Protein AF-A0A4P9XHI3-F1 (afdb_monomer_lite)

Foldseek 3Di:
DDQDPVNVVVVVVVVVVQLVVLVVDAPGPPVVDDPPPPDDDPVPDFDWDWDWDDDDPDIDIDIDGD

Secondary structure (DSSP, 8-state):
-PPPHHHHHHHHHHHHHHHHHHHHSTT-SS--------S---S---SEEEEEEE-SS-EEEEEEE-

InterPro domains:
  IPR001312 Hexokinase [PS51748] (1-66)
  IPR001312 Hexokinase [PTHR19443] (1-66)
  IPR022672 Hexokinase, N-terminal [PF00349] (1-66)
  IPR043129 ATPase, nucleotide binding domain [SSF53067] (1-66)

Organism: NCBI:txid78915

Structure (mmCIF, N/CA/C/O backbone):
data_AF-A0A4P9XHI3-F1
#
_entry.id   AF-A0A4P9XHI3-F1
#
loop_
_atom_site.group_PDB
_atom_site.id
_atom_site.type_symbol
_atom_site.label_atom_id
_atom_site.label_alt_id
_atom_site.label_comp_id
_atom_site.label_asym_id
_atom_site.label_entity_id
_atom_site.label_seq_id
_atom_site.pdbx_PDB_ins_code
_atom_site.Cartn_x
_atom_site.Cartn_y
_atom_site.Cartn_z
_atom_site.occupancy
_atom_site.B_iso_or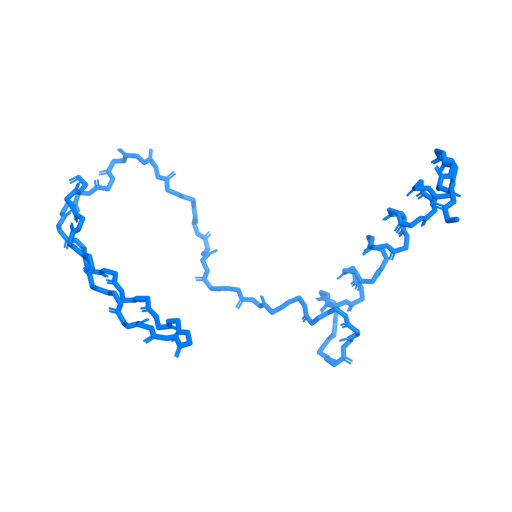_equiv
_atom_site.auth_seq_id
_atom_site.auth_comp_id
_atom_site.auth_asym_id
_atom_site.auth_atom_id
_atom_site.pdbx_PDB_model_num
ATOM 1 N N . PHE A 1 1 ? 29.801 -1.208 -7.314 1.00 78.62 1 PHE A N 1
ATOM 2 C CA . PHE A 1 1 ? 28.357 -0.899 -7.304 1.00 78.62 1 PHE A CA 1
ATOM 3 C C . PHE A 1 1 ? 28.124 0.583 -7.007 1.00 78.62 1 PHE A C 1
ATOM 5 O O . PHE A 1 1 ? 27.509 0.919 -6.006 1.00 78.62 1 PHE A O 1
ATOM 12 N N . THR A 1 2 ? 28.621 1.485 -7.859 1.00 91.75 2 THR A N 1
ATOM 13 C CA . THR A 1 2 ? 28.422 2.932 -7.667 1.00 91.75 2 THR A CA 1
ATOM 14 C C . THR A 1 2 ? 27.273 3.392 -8.551 1.00 91.75 2 THR A C 1
ATOM 16 O O . THR A 1 2 ? 27.331 3.205 -9.765 1.00 91.75 2 THR A O 1
ATOM 19 N N . LEU A 1 3 ? 26.232 3.967 -7.950 1.00 94.19 3 LEU A N 1
ATOM 20 C CA . LEU A 1 3 ? 25.095 4.526 -8.675 1.00 94.19 3 LEU A CA 1
ATOM 21 C C . LEU A 1 3 ? 25.318 6.025 -8.886 1.00 94.19 3 LEU A C 1
ATOM 23 O O . LEU A 1 3 ? 25.452 6.776 -7.924 1.00 94.19 3 LEU A O 1
ATOM 27 N N . THR A 1 4 ? 25.362 6.461 -10.143 1.00 97.94 4 THR A N 1
ATOM 28 C CA . THR A 1 4 ? 25.430 7.889 -10.472 1.00 97.94 4 THR A CA 1
ATOM 29 C C . THR A 1 4 ? 24.048 8.527 -10.376 1.00 97.94 4 THR A C 1
ATOM 31 O O . THR A 1 4 ? 23.026 7.853 -10.522 1.00 97.94 4 THR A O 1
ATOM 34 N N . THR A 1 5 ? 24.002 9.847 -10.208 1.00 97.75 5 THR A N 1
ATOM 35 C CA . THR A 1 5 ? 22.748 10.616 -10.237 1.00 97.75 5 THR A CA 1
ATOM 36 C C . THR A 1 5 ? 21.948 10.365 -11.517 1.00 97.75 5 THR A C 1
ATOM 38 O O . THR A 1 5 ? 20.729 10.215 -11.468 1.00 97.75 5 THR A O 1
ATOM 41 N N . ASP A 1 6 ? 22.619 10.255 -12.665 1.00 97.69 6 ASP A N 1
ATOM 42 C CA . ASP A 1 6 ? 21.952 9.957 -13.936 1.00 97.69 6 ASP A CA 1
ATOM 43 C C . ASP A 1 6 ? 21.422 8.522 -13.994 1.00 97.69 6 ASP A C 1
ATOM 45 O O . ASP A 1 6 ? 20.337 8.285 -14.526 1.00 97.69 6 ASP A O 1
ATOM 49 N N . GLY A 1 7 ? 22.142 7.567 -13.401 1.00 97.75 7 GLY A N 1
ATOM 50 C CA . 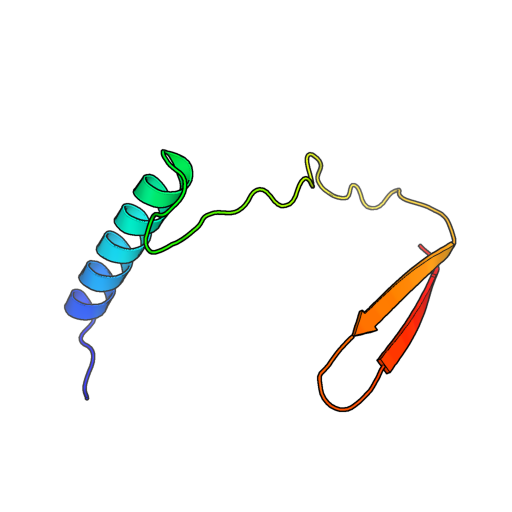GLY A 1 7 ? 21.643 6.207 -13.209 1.00 97.75 7 GLY A CA 1
ATOM 51 C C . GLY A 1 7 ? 20.375 6.181 -12.353 1.00 97.75 7 GLY A C 1
ATOM 52 O O . GLY A 1 7 ? 19.402 5.520 -12.715 1.00 97.75 7 GLY A O 1
ATOM 53 N N . LEU A 1 8 ? 20.344 6.962 -11.270 1.00 98.00 8 LEU A N 1
ATOM 54 C CA . LEU A 1 8 ? 19.175 7.072 -10.395 1.00 98.00 8 LEU A CA 1
ATOM 55 C C . LEU A 1 8 ? 17.967 7.688 -11.118 1.00 98.00 8 LEU A C 1
ATOM 57 O O . LEU A 1 8 ? 16.858 7.168 -11.006 1.00 98.00 8 LEU A O 1
ATOM 61 N N . LYS A 1 9 ? 18.170 8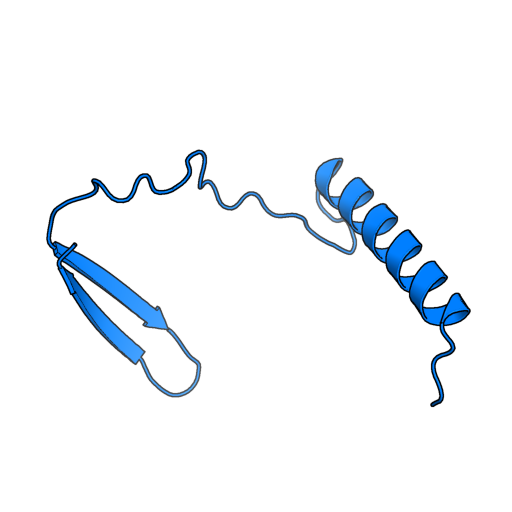.747 -11.913 1.00 98.44 9 LYS A N 1
ATOM 62 C CA . LYS A 1 9 ? 17.097 9.358 -12.722 1.00 98.44 9 LYS A CA 1
ATOM 63 C C . LYS A 1 9 ? 16.498 8.369 -13.725 1.00 98.44 9 LYS A C 1
ATOM 65 O O . LYS A 1 9 ? 15.279 8.327 -13.885 1.00 98.44 9 LYS A O 1
ATOM 70 N N . LYS A 1 10 ? 17.337 7.553 -14.375 1.00 98.12 10 LYS A N 1
ATOM 71 C CA . LYS A 1 10 ? 16.882 6.505 -15.304 1.00 98.12 10 LYS A CA 1
ATOM 72 C C . LYS A 1 10 ? 16.065 5.431 -14.589 1.00 98.12 10 LYS A C 1
ATOM 74 O O . LYS A 1 10 ? 15.007 5.055 -15.083 1.00 98.12 10 LYS A O 1
ATOM 79 N N . LEU A 1 11 ? 16.519 4.981 -13.418 1.00 97.69 11 LEU A N 1
ATOM 80 C CA . LEU A 1 11 ? 15.787 4.012 -12.602 1.00 97.69 11 LEU A CA 1
ATOM 81 C C . LEU A 1 11 ? 14.425 4.561 -12.162 1.00 97.69 11 LEU A C 1
ATOM 83 O O . LEU A 1 11 ? 13.421 3.867 -12.273 1.00 97.69 11 LEU A O 1
ATOM 87 N N . HIS A 1 12 ? 14.383 5.815 -11.714 1.00 97.88 12 HIS A N 1
ATOM 88 C CA . HIS A 1 12 ? 13.146 6.487 -11.326 1.00 97.88 12 HIS A CA 1
ATOM 89 C C . HIS A 1 12 ? 12.139 6.554 -12.485 1.00 97.88 12 HIS A C 1
ATOM 91 O O . HIS A 1 12 ? 10.976 6.192 -12.316 1.00 97.88 12 HIS A O 1
ATOM 97 N N . ALA A 1 13 ? 12.589 6.948 -13.681 1.00 98.38 13 ALA A N 1
ATOM 98 C CA . ALA A 1 13 ? 11.732 6.975 -14.866 1.00 98.38 13 ALA A CA 1
ATOM 99 C C . ALA A 1 13 ? 11.205 5.576 -15.236 1.00 98.38 13 ALA A C 1
ATOM 101 O O . ALA A 1 13 ? 10.027 5.426 -15.561 1.00 98.38 13 ALA A O 1
ATOM 102 N N . ALA A 1 14 ? 12.051 4.545 -15.142 1.00 98.19 14 ALA A N 1
ATOM 103 C CA . ALA A 1 14 ? 11.641 3.162 -15.375 1.00 98.19 14 ALA A CA 1
ATOM 104 C C . ALA A 1 14 ? 10.611 2.683 -14.337 1.00 98.19 14 ALA A C 1
ATOM 106 O O . ALA A 1 14 ? 9.618 2.066 -14.711 1.00 98.19 14 ALA A O 1
ATOM 107 N N . ALA A 1 15 ? 10.798 3.021 -13.057 1.00 98.06 15 ALA A N 1
ATOM 108 C CA . ALA A 1 15 ? 9.853 2.681 -11.995 1.00 98.06 15 ALA A CA 1
ATOM 109 C C . ALA A 1 15 ? 8.470 3.305 -12.240 1.00 98.06 15 ALA A C 1
ATOM 111 O O . ALA A 1 15 ? 7.465 2.607 -12.124 1.00 98.06 15 ALA A O 1
ATOM 112 N N . ILE A 1 16 ? 8.412 4.580 -12.648 1.00 98.25 16 ILE A N 1
ATOM 113 C CA . ILE A 1 16 ? 7.146 5.229 -13.031 1.00 98.25 16 ILE A CA 1
ATOM 114 C C . ILE A 1 16 ? 6.487 4.490 -14.197 1.00 98.25 16 ILE A C 1
ATOM 116 O O . ILE A 1 16 ? 5.302 4.173 -14.132 1.00 98.25 16 ILE A O 1
ATOM 120 N N . SER A 1 17 ? 7.260 4.148 -15.231 1.00 98.25 17 SER A N 1
ATOM 121 C CA . SER A 1 17 ? 6.728 3.427 -16.388 1.00 98.25 17 SER A CA 1
ATOM 122 C C . SER A 1 17 ? 6.151 2.053 -16.023 1.00 98.25 17 SER A C 1
ATOM 124 O O . SER A 1 17 ? 5.105 1.677 -16.551 1.00 98.25 17 SER A O 1
ATOM 126 N N . GLU A 1 18 ? 6.791 1.305 -15.121 1.00 98.25 18 GLU A N 1
ATOM 127 C CA . GLU A 1 18 ? 6.278 0.005 -14.671 1.00 98.25 18 GLU A CA 1
ATOM 128 C C . GLU A 1 18 ? 5.022 0.139 -13.799 1.00 98.25 18 GLU A C 1
ATOM 130 O O . GLU A 1 18 ? 4.092 -0.656 -13.951 1.00 98.25 18 GLU A O 1
ATOM 135 N N . MET A 1 19 ? 4.939 1.169 -12.949 1.00 98.38 19 MET A N 1
ATOM 136 C CA . MET A 1 19 ? 3.715 1.467 -12.193 1.00 98.38 19 MET A CA 1
ATOM 137 C C . MET A 1 19 ? 2.546 1.806 -13.129 1.00 98.38 19 MET A C 1
ATOM 139 O O . MET A 1 19 ? 1.453 1.265 -12.965 1.00 98.38 19 MET A O 1
ATOM 143 N N . ASP A 1 20 ? 2.774 2.626 -14.159 1.00 98.25 20 ASP A N 1
ATOM 144 C CA . ASP A 1 20 ? 1.744 2.967 -15.150 1.00 98.25 20 ASP A CA 1
ATOM 145 C C . ASP A 1 20 ? 1.228 1.738 -15.907 1.00 98.25 20 ASP A C 1
ATOM 147 O O . ASP A 1 20 ? 0.047 1.668 -16.252 1.00 98.25 20 ASP A O 1
ATOM 151 N N . LYS A 1 21 ? 2.099 0.760 -16.186 1.00 98.00 21 LYS A N 1
ATOM 152 C CA . LYS A 1 21 ? 1.687 -0.517 -16.786 1.00 98.00 21 LYS A CA 1
ATOM 153 C C . LYS A 1 21 ? 0.802 -1.313 -15.829 1.00 98.00 21 LYS A C 1
ATOM 155 O O . LYS A 1 21 ? -0.247 -1.792 -16.253 1.00 98.00 21 LYS A O 1
ATOM 160 N N . GLY A 1 22 ? 1.189 -1.401 -14.556 1.00 98.06 22 GLY A N 1
ATOM 161 C CA . GLY A 1 22 ? 0.420 -2.100 -13.525 1.00 98.06 22 GLY A CA 1
ATOM 162 C C . GLY A 1 22 ? -0.968 -1.519 -13.283 1.00 98.06 22 GLY A C 1
ATOM 163 O O . GLY A 1 22 ? -1.921 -2.263 -13.084 1.00 98.06 22 GLY A O 1
ATOM 164 N N . LEU A 1 23 ? -1.114 -0.196 -13.370 1.00 98.12 23 LEU A N 1
ATOM 165 C CA . LEU A 1 23 ? -2.420 0.459 -13.242 1.00 98.12 23 LEU A CA 1
ATOM 166 C C . LEU A 1 23 ? -3.355 0.191 -14.435 1.00 98.12 23 LEU A C 1
ATOM 168 O O . LEU A 1 23 ? -4.570 0.317 -14.294 1.00 98.12 23 LEU A O 1
ATOM 172 N N . LYS A 1 24 ? -2.817 -0.156 -15.613 1.00 97.50 24 LYS A N 1
ATOM 173 C CA . LYS A 1 24 ? -3.603 -0.375 -16.842 1.00 97.50 24 LYS A CA 1
ATOM 174 C C . LYS A 1 24 ? -4.084 -1.812 -17.009 1.00 97.50 24 LYS A C 1
ATOM 176 O O . LYS A 1 24 ? -5.094 -2.025 -17.676 1.00 97.50 24 LYS A O 1
ATOM 181 N N . ALA A 1 25 ? -3.356 -2.790 -16.472 1.00 94.38 25 ALA A N 1
ATOM 182 C CA . ALA A 1 25 ? -3.681 -4.200 -16.642 1.00 94.38 25 ALA A CA 1
ATOM 183 C C . ALA A 1 25 ? -3.141 -5.067 -15.498 1.00 94.38 25 ALA A C 1
ATOM 185 O O . ALA A 1 25 ? -2.038 -4.859 -14.995 1.00 94.38 25 ALA A O 1
ATOM 186 N N . TYR A 1 26 ? -3.900 -6.109 -15.156 1.00 95.00 26 TYR A N 1
ATOM 187 C CA . TYR A 1 26 ? -3.441 -7.168 -14.260 1.00 95.00 26 TYR A CA 1
ATOM 188 C C . TYR A 1 26 ? -2.300 -7.983 -14.882 1.00 95.00 26 TYR A C 1
ATOM 190 O O . TYR A 1 26 ? -2.204 -8.121 -16.101 1.00 95.00 26 TYR A O 1
ATOM 198 N N . GLY A 1 27 ? -1.453 -8.567 -14.029 1.00 94.25 27 GLY A N 1
ATOM 199 C CA . GLY A 1 27 ? -0.350 -9.435 -14.456 1.00 94.25 27 GLY A CA 1
ATOM 200 C C . GLY A 1 27 ? 0.916 -8.700 -14.913 1.00 94.25 27 GLY A C 1
ATOM 201 O O . GLY A 1 27 ? 1.840 -9.346 -15.401 1.00 94.25 27 GLY A O 1
ATOM 202 N N . ALA A 1 28 ? 0.988 -7.375 -14.751 1.00 96.62 28 ALA A N 1
ATOM 203 C CA . ALA A 1 28 ? 2.227 -6.621 -14.933 1.00 96.62 28 ALA A CA 1
ATOM 204 C C . ALA A 1 28 ? 3.266 -6.954 -13.844 1.00 96.62 28 ALA A C 1
ATOM 206 O O . ALA A 1 28 ? 2.920 -7.418 -12.757 1.00 96.62 28 ALA A O 1
ATOM 207 N N . THR A 1 29 ? 4.540 -6.646 -14.117 1.00 96.38 29 THR A N 1
ATOM 208 C CA . THR A 1 29 ? 5.660 -6.836 -13.175 1.00 96.38 29 THR A CA 1
ATOM 209 C C . THR A 1 29 ? 5.404 -6.167 -11.826 1.00 96.38 29 THR A C 1
ATOM 211 O O . THR A 1 29 ? 5.689 -6.746 -10.781 1.00 96.38 29 THR A O 1
ATOM 214 N N . VAL A 1 30 ? 4.864 -4.943 -11.856 1.00 97.00 30 VAL A N 1
ATOM 215 C CA . VAL A 1 30 ? 4.397 -4.218 -10.673 1.00 97.00 30 VAL A CA 1
ATOM 216 C C . VAL A 1 30 ? 2.870 -4.344 -10.633 1.00 97.00 30 VAL A C 1
ATOM 218 O O . VAL A 1 30 ? 2.207 -3.741 -11.472 1.00 97.00 30 VAL A O 1
ATOM 221 N N . PRO A 1 31 ? 2.282 -5.111 -9.695 1.00 96.19 31 PRO A N 1
ATOM 222 C CA . PRO A 1 31 ? 0.860 -5.468 -9.757 1.00 96.19 31 PRO A CA 1
ATOM 223 C C . PRO A 1 31 ? -0.139 -4.326 -9.530 1.00 96.19 31 PRO A C 1
ATOM 225 O O . PRO A 1 31 ? -1.298 -4.475 -9.898 1.00 96.19 31 PRO A O 1
ATOM 228 N N . MET A 1 32 ? 0.279 -3.234 -8.877 1.00 97.94 32 MET A N 1
ATOM 229 C CA . MET A 1 32 ? -0.561 -2.065 -8.552 1.00 97.94 32 MET A CA 1
ATOM 230 C C . MET A 1 32 ? -1.964 -2.424 -8.014 1.00 97.94 32 MET A C 1
ATOM 232 O O . MET A 1 32 ? -2.980 -1.905 -8.470 1.00 97.94 32 MET A O 1
ATOM 236 N N . ILE A 1 33 ? -2.016 -3.334 -7.035 1.00 96.88 33 ILE A N 1
ATOM 237 C CA . ILE A 1 33 ? -3.264 -3.884 -6.482 1.00 96.88 33 ILE A CA 1
ATOM 238 C C . ILE A 1 33 ? -4.074 -2.781 -5.767 1.00 96.88 33 ILE A C 1
ATOM 240 O O . ILE A 1 33 ? -3.524 -2.106 -4.893 1.00 96.88 33 ILE A O 1
ATOM 244 N N . PRO A 1 34 ? -5.380 -2.613 -6.063 1.00 95.69 34 PRO A N 1
ATOM 245 C CA . PRO A 1 34 ? -6.244 -1.689 -5.330 1.00 95.69 34 PRO A CA 1
ATOM 246 C C . PRO A 1 34 ? -6.355 -2.050 -3.842 1.00 95.69 34 PRO A C 1
ATOM 248 O O . PRO A 1 34 ? -6.756 -3.155 -3.489 1.00 95.69 34 PRO A O 1
ATOM 251 N N . ALA A 1 35 ? -6.055 -1.092 -2.962 1.00 96.06 35 ALA A N 1
ATOM 252 C CA . ALA A 1 35 ? -6.130 -1.279 -1.509 1.00 96.06 35 ALA A CA 1
ATOM 253 C C . ALA A 1 35 ? -7.541 -1.068 -0.921 1.00 96.06 35 ALA A C 1
ATOM 255 O O . ALA A 1 35 ? -7.735 -1.250 0.276 1.00 96.06 35 ALA A O 1
ATOM 256 N N . TYR A 1 36 ? -8.513 -0.641 -1.740 1.00 97.31 36 TYR A N 1
ATOM 257 C CA . TYR A 1 36 ? -9.903 -0.335 -1.347 1.00 97.31 36 TYR A CA 1
ATOM 258 C C . TYR A 1 36 ? -10.074 0.717 -0.234 1.00 97.31 36 TYR A C 1
ATOM 260 O O . TYR A 1 36 ? -11.163 0.891 0.308 1.00 97.31 36 TYR A O 1
ATOM 268 N N . VAL A 1 37 ? -9.029 1.494 0.049 1.00 96.69 37 VAL A N 1
ATOM 269 C CA . VAL A 1 37 ? -9.101 2.700 0.877 1.00 96.69 37 VAL A CA 1
ATOM 270 C C . VAL A 1 37 ? -9.398 3.887 -0.039 1.00 96.69 37 VAL A C 1
ATOM 272 O O . VAL A 1 37 ? -8.515 4.381 -0.736 1.00 96.69 37 VAL A O 1
ATOM 275 N N . VAL A 1 38 ? -10.664 4.310 -0.086 1.00 96.31 38 VAL A N 1
ATOM 276 C CA . VAL A 1 38 ? -11.151 5.356 -1.014 1.00 96.31 38 VAL A CA 1
ATOM 277 C C . VAL A 1 38 ? -11.148 6.770 -0.422 1.00 96.31 38 VAL A C 1
ATOM 279 O O . VAL A 1 38 ? -11.369 7.739 -1.144 1.00 96.31 38 VAL A O 1
ATOM 282 N N . GLY A 1 39 ? -10.901 6.896 0.883 1.00 95.75 39 GLY A N 1
ATOM 283 C CA . GLY A 1 39 ? -10.871 8.162 1.617 1.00 95.75 39 GLY A CA 1
ATOM 284 C C . GLY A 1 39 ? -9.533 8.399 2.313 1.00 95.75 39 GLY A C 1
ATOM 285 O O . GLY A 1 39 ? -8.701 7.499 2.422 1.00 95.75 39 GLY A O 1
ATOM 286 N N . ARG A 1 40 ? -9.328 9.627 2.793 1.00 97.56 40 ARG A N 1
ATOM 287 C CA . ARG A 1 40 ? -8.199 9.985 3.660 1.00 97.56 40 ARG A CA 1
ATOM 288 C C . ARG A 1 40 ? -8.716 10.212 5.080 1.00 97.56 40 ARG A C 1
ATOM 290 O O . ARG A 1 40 ? -9.836 10.706 5.201 1.00 97.56 40 ARG A O 1
ATOM 297 N N . PRO A 1 41 ? -7.926 9.885 6.116 1.00 97.31 41 PRO A N 1
ATOM 298 C CA . PRO A 1 41 ? -8.316 10.188 7.484 1.00 97.31 41 PRO A CA 1
ATOM 299 C C . PRO A 1 41 ? -8.484 11.699 7.670 1.00 97.31 41 PRO A C 1
ATOM 301 O O . PRO A 1 41 ? -7.700 12.482 7.120 1.00 97.31 41 PRO A O 1
ATOM 304 N N . THR A 1 42 ? -9.508 12.100 8.418 1.00 97.62 42 THR A N 1
ATOM 305 C CA . THR A 1 42 ? -9.817 13.510 8.697 1.00 97.62 42 THR A CA 1
ATOM 306 C C . THR A 1 42 ? -9.190 13.989 10.002 1.00 97.62 42 THR A C 1
ATOM 308 O O . THR A 1 42 ? -8.947 15.185 10.149 1.00 97.62 42 THR A O 1
ATOM 311 N N . GLY A 1 43 ? -8.898 13.073 10.930 1.00 97.69 43 GLY A N 1
ATOM 312 C CA . GLY A 1 43 ? -8.493 13.392 12.299 1.00 97.69 43 GLY A CA 1
ATOM 313 C C . GLY A 1 43 ? -9.678 13.614 13.245 1.00 97.69 43 GLY A C 1
ATOM 314 O O . GLY A 1 43 ? -9.470 13.966 14.403 1.00 97.69 43 GLY A O 1
ATOM 315 N N . GLU A 1 44 ? -10.909 13.422 12.767 1.00 98.00 44 GLU A N 1
ATOM 316 C CA . GLU A 1 44 ? -12.142 13.535 13.558 1.00 98.00 44 GLU A CA 1
ATOM 317 C C . GLU A 1 44 ? -12.772 12.170 13.865 1.00 98.00 44 GLU A C 1
ATOM 319 O O . GLU A 1 44 ? -13.833 12.100 14.495 1.00 98.00 44 GLU A O 1
ATOM 324 N N . GLU A 1 45 ? -12.150 11.081 13.410 1.00 98.19 45 GLU A N 1
ATOM 325 C CA . GLU A 1 45 ? -12.574 9.722 13.707 1.00 98.19 45 GLU A CA 1
ATOM 326 C C . GLU A 1 45 ? -12.560 9.481 15.217 1.00 98.19 45 GLU A C 1
ATOM 328 O O . GLU A 1 45 ? -11.644 9.886 15.925 1.00 98.19 45 GLU A O 1
ATOM 333 N N . LYS A 1 46 ? -13.586 8.794 15.718 1.00 97.94 46 LYS A N 1
ATOM 334 C CA . LYS A 1 46 ? -13.716 8.463 17.139 1.00 97.94 46 LYS A CA 1
ATOM 335 C C . LYS A 1 46 ? -13.986 6.983 17.302 1.00 97.94 46 LYS A C 1
ATOM 337 O O . LYS A 1 46 ? -14.552 6.343 16.411 1.00 97.94 46 LYS A O 1
ATOM 342 N N . GLY A 1 47 ? -13.633 6.464 18.469 1.00 98.25 47 GLY A N 1
ATOM 343 C CA . GLY A 1 47 ? -13.987 5.112 18.892 1.00 98.25 47 GLY A CA 1
ATOM 344 C C . GLY A 1 47 ? -12.777 4.215 19.111 1.00 98.25 47 GLY A C 1
ATOM 345 O O . GLY A 1 47 ? -11.631 4.616 18.916 1.00 98.25 47 GLY A O 1
ATOM 346 N N . THR A 1 48 ? -13.055 2.993 19.559 1.00 98.25 48 THR A N 1
ATOM 347 C CA . THR A 1 48 ? -12.034 1.976 19.806 1.00 98.25 48 THR A CA 1
ATOM 348 C C . THR A 1 48 ? -11.952 1.015 18.624 1.00 98.25 48 THR A C 1
ATOM 350 O O . THR A 1 48 ? -12.957 0.425 18.229 1.00 98.25 48 THR A O 1
ATOM 353 N N . TYR A 1 49 ? -10.750 0.824 18.091 1.00 98.12 49 TYR A N 1
ATOM 354 C CA . TYR A 1 49 ? -10.459 -0.043 16.951 1.00 98.12 49 TYR A CA 1
ATOM 355 C C . TYR A 1 49 ? -9.474 -1.134 17.364 1.00 98.12 49 TYR A C 1
ATOM 357 O O . TYR A 1 49 ? -8.580 -0.898 18.176 1.00 98.12 49 TYR A O 1
ATOM 365 N N . LEU A 1 50 ? -9.611 -2.325 16.783 1.00 97.94 50 LEU A N 1
ATOM 366 C CA . LEU A 1 50 ? -8.657 -3.416 16.967 1.00 97.94 50 LEU A CA 1
ATOM 367 C C . LEU A 1 50 ? -7.802 -3.580 15.713 1.00 97.94 50 LEU A C 1
ATOM 369 O O . LEU A 1 50 ? -8.326 -3.623 14.601 1.00 97.94 50 LEU A O 1
ATOM 373 N N . ALA A 1 51 ? -6.494 -3.715 15.906 1.00 97.19 51 ALA A N 1
ATOM 374 C CA . ALA A 1 51 ? -5.552 -4.082 14.859 1.00 97.19 51 ALA A CA 1
ATOM 375 C C . ALA A 1 51 ? -4.967 -5.467 15.147 1.00 97.19 51 ALA A C 1
ATOM 377 O O . ALA A 1 51 ? -4.576 -5.766 16.280 1.00 97.19 51 ALA A O 1
ATOM 378 N N . LEU A 1 52 ? -4.900 -6.292 14.103 1.00 96.88 52 LEU A N 1
ATOM 379 C CA . LEU A 1 52 ? -4.280 -7.610 14.119 1.00 96.88 52 LEU A CA 1
ATOM 380 C C . LEU A 1 52 ? -3.111 -7.608 13.135 1.00 96.88 52 LEU A C 1
ATOM 382 O O . LEU A 1 52 ? -3.314 -7.388 11.943 1.00 96.88 52 LEU A O 1
ATOM 386 N N . ASP A 1 53 ? -1.908 -7.857 13.636 1.00 96.62 53 ASP A N 1
ATOM 387 C CA . ASP A 1 53 ? -0.691 -7.946 12.831 1.00 96.62 53 ASP A CA 1
ATOM 388 C C . ASP A 1 53 ? -0.153 -9.380 12.873 1.00 96.62 53 ASP A C 1
ATOM 390 O O . ASP A 1 53 ? 0.241 -9.895 13.927 1.00 96.62 53 ASP A O 1
ATOM 394 N N . LEU A 1 54 ? -0.204 -10.032 11.711 1.00 94.75 54 LEU A N 1
ATOM 395 C CA . LEU A 1 54 ? 0.212 -11.412 11.482 1.00 94.75 54 LEU A CA 1
ATOM 396 C C . LEU A 1 54 ? 1.596 -11.414 10.823 1.00 94.75 54 LEU A C 1
ATOM 398 O O . LEU A 1 54 ? 1.726 -11.529 9.604 1.00 94.75 54 LEU A O 1
ATOM 402 N N . GLY A 1 55 ? 2.632 -11.278 11.648 1.00 91.88 55 GLY A N 1
ATOM 403 C CA . GLY A 1 55 ? 4.022 -11.440 11.230 1.00 91.88 55 GLY A CA 1
ATOM 404 C C . GLY A 1 55 ? 4.475 -12.904 11.238 1.00 91.88 55 GLY A C 1
ATOM 405 O O . GLY A 1 55 ? 3.750 -13.806 11.645 1.00 91.88 55 GLY A O 1
ATOM 406 N N . GLY A 1 56 ? 5.720 -13.149 10.819 1.00 91.12 56 GLY A N 1
ATOM 407 C CA . GLY A 1 56 ? 6.256 -14.514 10.719 1.00 91.12 56 GLY A CA 1
ATOM 408 C C . GLY A 1 56 ? 6.460 -15.216 12.068 1.00 91.12 56 GLY A C 1
ATOM 409 O O . GLY A 1 56 ? 6.136 -16.388 12.208 1.00 91.12 56 GLY A O 1
ATOM 410 N N . THR A 1 57 ? 7.006 -14.516 13.067 1.00 92.00 57 THR A N 1
ATOM 411 C CA . THR A 1 57 ? 7.383 -15.135 14.355 1.00 92.00 57 THR A CA 1
ATOM 412 C C . THR A 1 57 ? 6.342 -14.930 15.448 1.00 92.00 57 THR A C 1
ATOM 414 O O . THR A 1 57 ? 6.224 -15.760 16.341 1.00 92.00 57 THR A O 1
ATOM 417 N N . ASN A 1 58 ? 5.605 -13.819 15.411 1.00 94.25 58 ASN A N 1
ATOM 418 C CA . ASN A 1 58 ? 4.673 -13.446 16.467 1.00 94.25 58 ASN A CA 1
ATOM 419 C C . ASN A 1 58 ? 3.395 -12.858 15.878 1.00 94.25 58 ASN A C 1
ATOM 421 O O . ASN A 1 58 ? 3.437 -12.137 14.880 1.00 94.25 58 ASN A O 1
ATOM 425 N N . LEU A 1 59 ? 2.290 -13.111 16.576 1.00 95.19 59 LEU A N 1
ATOM 426 C CA . LEU A 1 59 ? 1.028 -12.410 16.398 1.00 95.19 59 LEU A CA 1
ATOM 427 C C . LEU A 1 59 ? 0.957 -11.232 17.371 1.00 95.19 59 LEU A C 1
ATOM 429 O O . LEU A 1 59 ? 1.256 -11.389 18.559 1.00 95.19 59 LEU A O 1
ATOM 433 N N . ARG A 1 60 ? 0.513 -10.071 16.891 1.00 97.31 60 ARG A N 1
ATOM 434 C CA . ARG A 1 60 ? 0.247 -8.901 17.734 1.00 97.31 60 ARG A CA 1
ATOM 435 C C . ARG A 1 60 ? -1.208 -8.464 17.606 1.00 97.31 60 ARG A C 1
ATOM 437 O O . ARG A 1 60 ? -1.744 -8.371 16.506 1.00 97.31 60 ARG A O 1
ATOM 444 N N . VAL A 1 61 ? -1.812 -8.152 18.751 1.00 97.31 61 VAL A N 1
ATOM 445 C CA . VAL A 1 61 ? -3.140 -7.539 18.858 1.00 97.31 61 VAL A CA 1
ATOM 446 C C . VAL A 1 61 ? -2.987 -6.181 19.537 1.00 97.31 61 VAL A C 1
ATOM 448 O O . VAL A 1 61 ? -2.339 -6.087 20.582 1.00 97.31 61 VAL A O 1
ATOM 451 N N . CYS A 1 62 ? -3.576 -5.135 18.961 1.00 96.69 62 CYS A N 1
ATOM 452 C CA . CYS A 1 62 ? -3.591 -3.789 19.536 1.00 96.69 62 CYS A CA 1
ATOM 453 C C . CYS A 1 62 ? -5.021 -3.253 19.610 1.00 96.69 62 CYS A C 1
ATOM 455 O O . CYS A 1 62 ? -5.795 -3.433 18.675 1.00 96.69 62 CYS A O 1
ATOM 457 N N . SER A 1 63 ? -5.342 -2.556 20.701 1.00 97.69 63 SER A N 1
ATOM 458 C CA . SER A 1 63 ? -6.555 -1.748 20.839 1.00 97.69 63 SER A CA 1
ATOM 459 C C . SER A 1 63 ? -6.169 -0.278 20.774 1.00 97.69 63 SER A C 1
ATOM 461 O O . SER A 1 63 ? -5.315 0.162 21.542 1.00 97.69 63 SER A O 1
ATOM 463 N N . ILE A 1 64 ? -6.778 0.470 19.860 1.00 97.81 64 ILE A N 1
ATOM 464 C CA . ILE A 1 64 ? -6.484 1.879 19.606 1.00 97.81 64 ILE A CA 1
ATOM 465 C C . ILE A 1 64 ? -7.736 2.688 19.914 1.00 97.81 64 ILE A C 1
ATOM 467 O O . ILE A 1 64 ? -8.788 2.429 19.338 1.00 97.81 64 ILE A O 1
ATOM 471 N N . GLN A 1 65 ? -7.613 3.665 20.809 1.00 97.62 65 GLN A N 1
ATOM 472 C CA . GLN A 1 65 ? -8.634 4.684 21.021 1.00 97.62 65 GLN A CA 1
ATOM 473 C C . GLN A 1 65 ? -8.271 5.921 20.198 1.00 97.62 65 GLN A C 1
ATOM 475 O O . GLN A 1 65 ? -7.200 6.489 20.420 1.00 97.62 65 GLN A O 1
ATOM 480 N N . LEU A 1 66 ? -9.154 6.305 19.271 1.00 96.44 66 LEU A N 1
ATOM 481 C CA . LEU A 1 66 ? -9.092 7.573 18.535 1.00 96.44 66 LEU A CA 1
ATOM 482 C C . LEU A 1 66 ? -9.943 8.641 19.231 1.00 96.44 66 LEU A C 1
ATOM 484 O O . LEU A 1 66 ? -11.048 8.281 19.724 1.00 96.44 66 LEU A O 1
#

pLDDT: mean 96.57, std 2.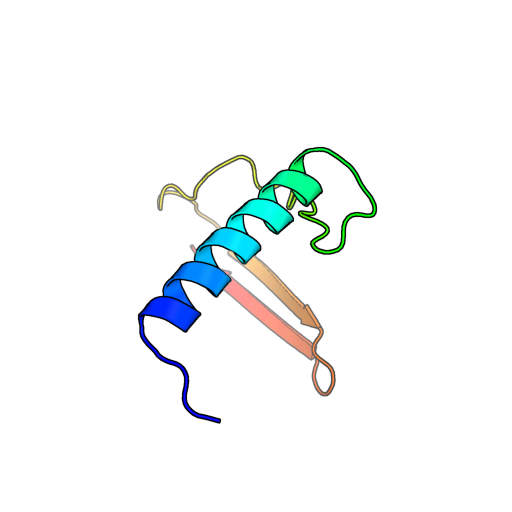82, range [78.62, 98.44]

Sequence (66 aa):
FTLTTDGLKKLHAAAISEMDKGLKAYGATVPMIPAYVVGRPTGEEKGTYLALDLGGTNLRVCSIQL

Radius of gyration: 19.11 Å; chains: 1; bounding box: 42×29×38 Å

=== Feature glossary ===
A reading guide for the features in this record.

Start from the sequence.

  · This is the polypeptide sequence — one letter per residue, N-terminus first. Length ranges from a few dozen residues for small domains to over a thousand for large multi-domain proteins.

Fold it, and you get atomic coordinates and the backbone conformation that goes with them.

  · Structure coordinates are given as an mmCIF _atom_site loop: one row per atom with element, residue name, chain id, sequence number, and x/y/z position in Å. Only the four main-chain atoms per residue are included here; side chains are omitted to keep the record compact.

  · Backbone dihedral angles. Every residue except chain termini has a φ (preceding-C → N → Cα → C) and a ψ (N → Cα → C → next-N). They are reported in degrees following the IUPAC sign convention. Secondary structure is essentially a statement about which (φ, ψ) basin each residue occupies.

  · The SS8 string is DSSP's per-residue secondary-structure call. α-helix (H) means an i→i+4 H-bond ladder; β-strand (E) means the residue participates in a β-sheet; 3₁₀ (G) and π (I) are tighter and wider helices; T/S are turns/bends; '-' is loop.

  · SS3 is a coarse helix/strand/coil call (letters a/b/c) made by the P-SEA algorithm from inter-Cα distances and dihedrals. It is less detailed than DSSP but needs only Cα positions.

Summarize the fold with a handful of shape descriptors and a per-residue structural alphabet.

  · Radius of gyration (Rg) is the root-mean-square distance of Cα atoms from their centroid — a single number for overall size and compactness. A globular domain of N residues has Rg ≈ 2.2·N^0.38 Å; an extended or disordered chain has a much larger Rg. The Cα contact count is the number of residue pairs whose Cα atoms are within 8 Å and are more than four positions apart in sequence — a standard proxy for tertiary packing density. The bounding box is the smallest axis-aligned box enclosing all Cα atoms.

  · The Foldseek 3Di string encodes local tertiary geometry as a 20-letter alphabet — one character per residue — derived from the relative positions of nearby Cα atoms. Unlike the amino-acid sequence, 3Di is a direct function of the 3D structure, so two proteins with the same fold have similar 3Di strings even at low sequence identity.

  · Solvent-accessible surface area (SASA) is the area in Å² traced out by the centre of a 1.4 Å probe sphere (a water molecule) rolled over the protein's van der Waals surface (Shrake–Rupley / Lee–Richards construction). Buried residues have near-zero SASA; fully exposed residues can exceed 200 Å². The total SASA scales roughly with the number of surface residues.

Ask how reliable the model is.

  · pLDDT (predicted Local Distance Difference Test) is AlphaFold's per-residue confidence score, ranging from 0 to 100. Values above 90 indicate high confidence (typically well-packed cores); 70–90 is confident; 50–70 low confidence; below 50 usually means the region is disordered or the prediction is unreliable there. AlphaFold stores pLDDT in the mmCIF B-factor column.

  · B-factor (Debye–Waller factor) reflects atomic displacement in the crystal lattice. It is an experimental observable (units Å²), not a prediction; low values mean the atom is pinned down, high values mean it moves or is heterogeneous across the crystal.

  · Predicted Aligned Error (PAE) is an AlphaFold confidence matrix: entry (i, j) is the expected error in the position of residue j, in ångströms, when the prediction is superimposed on the true structure at residue i. Low PAE within a block of residues means that block is internally rigid and well-predicted; high PAE between two blocks means their relative placement is uncertain even if each block individually is confident.

Place it in context: what it resembles, what it is annotated as, and how it looks.

  · Nearest PDB neighbors are the top structural matches found by Foldseek when searching this structure against the entire Protein Data Bank. Each hit reports a TM-score (0 to 1; >0.5 almost always implies the same fold)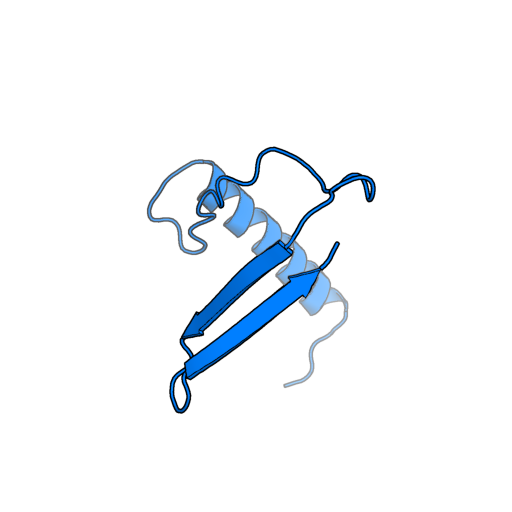 and an E-value. These are *structural* homologs — they may share no detectable sequence similarity.

  · Functional annotations link the protein to curated databases. InterPro entries identify conserved domains and families by matching the sequence against member-database signatures (Pfam, PROSITE, CDD, …). Gene Ontology (GO) terms describe molecular function, biological process, and cellular component in a controlled vocabulary. CATH places the structure in a hierarchical fold classification (Class/Architecture/Topology/Homologous-superfamily). The organism is the source species.

  · Three diagnostic plots accompany the record. The Cα contact map visualizes the tertiary structure as a 2D adjacency matrix (8 Å cutoff, sequence-local contacts suppressed). The Ramachandran plot shows the distribution of backbone (φ, ψ) torsions, with points in the α and β basins reflecting secondary structure content. The PAE plot shows AlphaFold's inter-residue confidence as a color matrix.

  · Six rendered views show the 3D structure from the faces of a cube — i.e. along ±x, ±y, ±z. Rendering representation is drawn randomly per protein from cartoon (secondary-structure ribbons), sticks (backbone bonds), or molecular surface; coloring is either N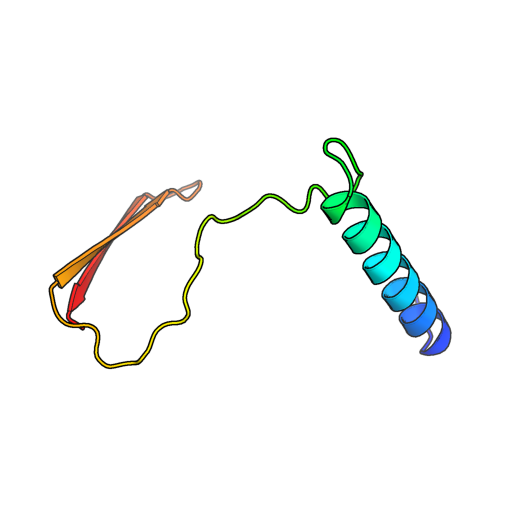→C rainbow (blue at the N-terminus through red at the C-terminus) or one color per chain.